Protein AF-A0A5N5TDU4-F1 (afdb_monomer_lite)

Secondary structure (DSSP, 8-state):
---------TT-------S-SS--TT--HHHHHHSPPTT--GGG--HHHHHHHHH-HHHHHHHHHHT-SSS----SHHHHHHHHHHHHH--TTS--TT--HHHHHHHHHHHHHHHHH-HHHHHHHHHHH-

Organism: NCBI:txid96803

pLDDT: mean 81.49, std 16.29, range [40.47, 97.19]

Structure (mmCIF, N/CA/C/O backbone):
data_AF-A0A5N5TDU4-F1
#
_entry.id   AF-A0A5N5TDU4-F1
#
loop_
_atom_site.group_PDB
_atom_site.id
_atom_site.type_symbol
_atom_site.label_atom_id
_atom_site.label_alt_id
_atom_site.label_comp_id
_atom_site.label_asym_id
_atom_site.label_entity_id
_atom_site.label_seq_id
_atom_site.pdbx_PDB_ins_code
_atom_site.Cartn_x
_atom_site.Cartn_y
_atom_site.Cartn_z
_atom_site.occupancy
_atom_site.B_iso_or_equiv
_atom_site.auth_seq_id
_atom_site.auth_comp_id
_atom_site.auth_asym_id
_atom_site.auth_atom_id
_atom_site.pdbx_PDB_model_num
ATOM 1 N N . GLY A 1 1 ? 24.040 -12.300 52.195 1.00 43.38 1 GLY A N 1
ATOM 2 C CA . GLY A 1 1 ? 23.296 -12.339 50.920 1.00 43.38 1 GLY A CA 1
ATOM 3 C C . GLY A 1 1 ? 22.642 -10.991 50.752 1.00 43.38 1 GLY A C 1
ATOM 4 O O . GLY A 1 1 ? 21.955 -10.575 51.666 1.00 43.38 1 GLY A O 1
ATOM 5 N N . ILE A 1 2 ? 22.960 -10.171 49.751 1.00 51.03 2 ILE A N 1
ATOM 6 C CA . ILE A 1 2 ? 22.961 -10.446 48.300 1.00 51.03 2 ILE A CA 1
ATOM 7 C C . ILE A 1 2 ? 21.652 -11.118 47.876 1.00 51.03 2 ILE A C 1
ATOM 9 O O . ILE A 1 2 ? 21.670 -12.246 47.412 1.00 51.03 2 ILE A O 1
ATOM 13 N N . LEU A 1 3 ? 20.510 -10.476 48.129 1.00 46.75 3 LEU A N 1
ATOM 14 C CA . LEU A 1 3 ? 19.237 -10.881 47.515 1.00 46.75 3 LEU A CA 1
ATOM 15 C C . LEU A 1 3 ? 18.184 -9.759 47.561 1.00 46.75 3 LEU A C 1
ATOM 17 O O . LEU A 1 3 ? 17.006 -9.991 47.788 1.00 46.75 3 LEU A O 1
ATOM 21 N N . LEU A 1 4 ? 18.617 -8.515 47.347 1.00 45.03 4 LEU A N 1
ATOM 22 C CA . LEU A 1 4 ? 17.731 -7.361 47.122 1.00 45.03 4 LEU A CA 1
ATOM 23 C C . LEU A 1 4 ? 17.960 -6.764 45.724 1.00 45.03 4 LEU A C 1
ATOM 25 O O . LEU A 1 4 ? 17.827 -5.571 45.493 1.00 45.03 4 LEU A O 1
ATOM 29 N N . THR A 1 5 ? 18.306 -7.637 44.777 1.00 53.06 5 THR A N 1
ATOM 30 C CA . THR A 1 5 ? 18.460 -7.361 43.341 1.00 53.06 5 THR A CA 1
ATOM 31 C C . THR A 1 5 ? 17.202 -7.688 42.527 1.00 53.06 5 THR A C 1
ATOM 33 O O . THR A 1 5 ? 17.242 -7.627 41.305 1.00 53.06 5 THR A O 1
ATOM 36 N N . VAL A 1 6 ? 16.073 -8.023 43.163 1.00 52.09 6 VAL A N 1
ATOM 37 C CA . VAL A 1 6 ? 14.891 -8.575 42.459 1.00 52.09 6 VAL A CA 1
ATOM 38 C C . VAL A 1 6 ? 13.698 -7.614 42.426 1.00 52.09 6 VAL A C 1
ATOM 40 O O . VAL A 1 6 ? 12.583 -8.017 42.124 1.00 52.09 6 VAL A O 1
ATOM 43 N N . LEU A 1 7 ? 13.903 -6.321 42.685 1.00 45.88 7 LEU A N 1
ATOM 44 C CA . LEU A 1 7 ? 12.858 -5.317 42.457 1.00 45.88 7 LEU A CA 1
ATOM 45 C C . LEU A 1 7 ? 13.250 -4.257 41.412 1.00 45.88 7 LEU A C 1
ATOM 47 O O . LEU A 1 7 ? 12.874 -3.094 41.503 1.00 45.88 7 LEU A O 1
ATOM 51 N N . LEU A 1 8 ? 13.920 -4.715 40.346 1.00 47.50 8 LEU A N 1
ATOM 52 C CA . LEU A 1 8 ? 13.739 -4.172 38.996 1.00 47.50 8 LEU A CA 1
ATOM 53 C C . LEU A 1 8 ? 12.453 -4.768 38.376 1.00 47.50 8 LEU A C 1
ATOM 55 O O . LEU A 1 8 ? 12.524 -5.773 37.673 1.00 47.50 8 LEU A O 1
ATOM 59 N N . PRO A 1 9 ? 11.272 -4.169 38.602 1.00 48.91 9 PRO A N 1
ATOM 60 C CA . PRO A 1 9 ? 10.298 -4.142 37.516 1.00 48.91 9 PRO A CA 1
ATOM 61 C C . PRO A 1 9 ? 9.767 -2.735 37.221 1.00 48.91 9 PRO A C 1
ATOM 63 O O . PRO A 1 9 ? 8.986 -2.573 36.294 1.00 48.91 9 PRO A O 1
ATOM 66 N N . VAL A 1 10 ? 10.202 -1.699 37.946 1.00 46.50 10 VAL A N 1
ATOM 67 C CA . VAL A 1 10 ? 9.624 -0.342 37.816 1.00 46.50 10 VAL A CA 1
ATOM 68 C C . VAL A 1 10 ? 10.311 0.517 36.740 1.00 46.50 10 VAL A C 1
ATOM 70 O O . VAL A 1 10 ? 9.803 1.568 36.372 1.00 46.50 10 VAL A O 1
ATOM 73 N N . LEU A 1 11 ? 11.429 0.061 36.167 1.00 41.16 11 LEU A N 1
ATOM 74 C CA . LEU A 1 11 ? 12.107 0.747 35.052 1.00 41.16 11 LEU A CA 1
ATOM 75 C C . LEU A 1 11 ? 12.031 -0.014 33.724 1.00 41.16 11 LEU A C 1
ATOM 77 O O . LEU A 1 11 ? 12.655 0.395 32.750 1.00 41.16 11 LEU A O 1
ATOM 81 N N . LEU A 1 12 ? 11.165 -1.029 33.634 1.00 44.06 12 LEU A N 1
ATOM 82 C CA . LEU A 1 12 ? 10.506 -1.366 32.369 1.00 44.06 12 LEU A CA 1
ATOM 83 C C . LEU A 1 12 ? 9.434 -0.296 32.103 1.00 44.06 12 LEU A C 1
ATOM 85 O O . LEU A 1 12 ? 8.248 -0.590 31.969 1.00 44.06 12 LEU A O 1
ATOM 89 N N . LEU A 1 13 ? 9.868 0.969 32.050 1.00 42.81 13 LEU A N 1
ATOM 90 C CA . LEU A 1 13 ? 9.232 1.976 31.221 1.00 42.81 13 LEU A CA 1
ATOM 91 C C . LEU A 1 13 ? 9.254 1.368 29.835 1.00 42.81 13 LEU A C 1
ATOM 93 O O . LEU A 1 13 ? 10.287 1.359 29.175 1.00 42.81 13 LEU A O 1
ATOM 97 N N . SER A 1 14 ? 8.140 0.720 29.517 1.00 41.12 14 SER A N 1
ATOM 98 C CA . SER A 1 14 ? 7.472 0.682 28.235 1.00 41.12 14 SER A CA 1
ATOM 99 C C . SER A 1 14 ? 8.211 1.515 27.198 1.00 41.12 14 SER A C 1
ATOM 101 O O . SER A 1 14 ? 7.760 2.578 26.785 1.00 41.12 14 SER A O 1
ATOM 103 N N . ALA A 1 15 ? 9.339 0.995 26.727 1.00 40.47 15 ALA A N 1
ATOM 104 C CA . ALA A 1 15 ? 9.818 1.267 25.400 1.00 40.47 15 ALA A CA 1
ATOM 105 C C . ALA A 1 15 ? 8.830 0.530 24.496 1.00 40.47 15 ALA A C 1
ATOM 107 O O . ALA A 1 15 ? 9.132 -0.497 23.896 1.00 40.47 15 ALA A O 1
ATOM 108 N N . SER A 1 16 ? 7.596 1.036 24.441 1.00 40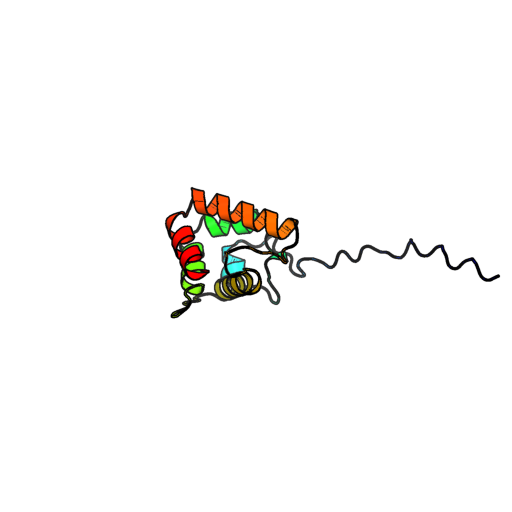.91 16 SER A N 1
ATOM 109 C CA . SER A 1 16 ? 6.851 1.047 23.204 1.00 40.91 16 SER A CA 1
ATOM 110 C C . SER A 1 16 ? 7.764 1.789 22.243 1.00 40.91 16 SER A C 1
ATOM 112 O O . SER A 1 16 ? 7.728 3.016 22.177 1.00 40.91 16 SER A O 1
ATOM 114 N N . ALA A 1 17 ? 8.678 1.046 21.610 1.00 44.28 17 ALA A N 1
ATOM 115 C CA . ALA A 1 17 ? 9.393 1.506 20.441 1.00 44.28 17 ALA A CA 1
ATOM 116 C C . ALA A 1 17 ? 8.318 2.137 19.564 1.00 44.28 17 ALA A C 1
ATOM 118 O O . ALA A 1 17 ? 7.332 1.477 19.226 1.00 44.28 17 ALA A O 1
ATOM 119 N N . GLN A 1 18 ? 8.406 3.449 19.370 1.00 48.53 18 GLN A N 1
ATOM 120 C CA . GLN A 1 18 ? 7.392 4.183 18.639 1.00 48.53 18 GLN A CA 1
ATOM 121 C C . GLN A 1 18 ? 7.372 3.592 17.231 1.00 48.53 18 GLN A C 1
ATOM 123 O O . GLN A 1 18 ? 8.306 3.787 16.462 1.00 48.53 18 GLN A O 1
ATOM 128 N N . LYS A 1 19 ? 6.330 2.797 16.952 1.00 63.81 19 LYS A N 1
ATOM 129 C CA . LYS A 1 19 ? 6.133 2.007 15.723 1.00 63.81 19 LYS A CA 1
ATOM 130 C C . LYS A 1 19 ? 6.255 2.852 14.456 1.00 63.81 19 LYS A C 1
ATOM 132 O O . LYS A 1 19 ? 6.645 2.373 13.403 1.00 63.81 19 LYS A O 1
ATOM 137 N N . CYS A 1 20 ? 5.952 4.135 14.598 1.00 69.62 20 CYS A N 1
ATOM 138 C CA . CYS A 1 20 ? 6.293 5.172 13.656 1.00 69.62 20 CYS A CA 1
ATOM 139 C C . CYS A 1 20 ? 6.901 6.336 14.440 1.00 69.62 20 CYS A C 1
ATOM 141 O O . CYS A 1 20 ? 6.310 6.804 15.417 1.00 69.62 20 CYS A O 1
ATOM 143 N N . THR A 1 21 ? 8.072 6.809 14.026 1.00 70.06 21 THR A N 1
ATOM 144 C CA . THR A 1 21 ? 8.708 8.007 14.596 1.00 70.06 21 THR A CA 1
ATOM 145 C C . THR A 1 21 ? 8.036 9.299 14.120 1.00 70.06 21 THR A C 1
ATOM 147 O O . THR A 1 21 ? 8.238 10.354 14.720 1.00 70.06 21 THR A O 1
ATOM 150 N N . TYR A 1 22 ? 7.191 9.213 13.086 1.00 70.88 22 TYR A N 1
ATOM 151 C CA . TYR A 1 22 ? 6.453 10.327 12.498 1.00 70.88 22 TYR A CA 1
ATOM 152 C C . TYR A 1 22 ? 4.969 10.286 12.862 1.00 70.88 22 TYR A C 1
ATOM 154 O O . TYR A 1 22 ? 4.288 9.276 12.685 1.00 70.88 22 TYR A O 1
ATOM 162 N N . ASN A 1 23 ? 4.435 11.420 13.323 1.00 70.69 23 ASN A N 1
ATOM 163 C CA . ASN A 1 23 ? 3.000 11.560 13.535 1.00 70.69 23 ASN A CA 1
ATOM 164 C C . ASN A 1 23 ? 2.292 11.839 12.198 1.00 70.69 23 ASN A C 1
ATOM 166 O O . ASN A 1 23 ? 2.168 12.986 11.773 1.00 70.69 23 ASN A O 1
ATOM 170 N N . VAL A 1 24 ? 1.806 10.774 11.561 1.00 74.50 24 VAL A N 1
ATOM 171 C CA . VAL A 1 24 ? 1.017 10.842 10.320 1.00 74.50 24 VAL A CA 1
ATOM 172 C C . VAL A 1 24 ? -0.488 11.014 10.565 1.00 74.50 24 VAL A C 1
ATOM 174 O O . VAL A 1 24 ? -1.264 11.065 9.612 1.00 74.50 24 VAL A O 1
ATOM 177 N N . GLU A 1 25 ? -0.940 11.116 11.822 1.00 72.81 25 GLU A N 1
ATOM 178 C CA . GLU A 1 25 ? -2.371 11.173 12.157 1.00 72.81 25 GLU A CA 1
ATOM 179 C C . GLU A 1 25 ? -3.065 12.378 11.519 1.00 72.81 25 GLU A C 1
ATOM 181 O O . GLU A 1 25 ? -4.203 12.247 11.069 1.00 72.81 25 GLU A O 1
ATOM 186 N N . ASN A 1 26 ? -2.346 13.495 11.380 1.00 79.00 26 ASN A N 1
ATOM 187 C CA . ASN A 1 26 ? -2.853 14.743 10.806 1.00 79.00 26 ASN A CA 1
ATOM 188 C C . ASN A 1 26 ? -2.504 14.940 9.319 1.00 79.00 26 ASN A C 1
ATOM 190 O O . ASN A 1 26 ? -2.810 15.994 8.766 1.00 79.00 26 ASN A O 1
ATOM 194 N N . MET A 1 27 ? -1.860 13.963 8.672 1.00 84.00 27 MET A N 1
ATOM 195 C CA . MET A 1 27 ? -1.492 14.048 7.254 1.00 84.00 27 MET A CA 1
ATOM 196 C C . MET A 1 27 ? -2.516 13.325 6.376 1.00 84.00 27 MET A C 1
ATOM 198 O O . MET A 1 27 ? -2.936 12.208 6.694 1.00 84.00 27 MET A O 1
ATOM 202 N N . SER A 1 28 ? -2.905 13.920 5.250 1.00 88.19 28 SER A N 1
ATOM 203 C CA . SER A 1 28 ? -3.694 13.207 4.237 1.00 88.19 28 SER A CA 1
ATOM 204 C C . SER A 1 28 ? -2.838 12.178 3.493 1.00 88.19 28 SER A C 1
ATOM 206 O O . SER A 1 28 ? -1.611 12.307 3.425 1.00 88.19 28 SER A O 1
ATOM 208 N N . ALA A 1 29 ? -3.476 11.175 2.886 1.00 88.50 29 ALA A N 1
ATOM 209 C CA . ALA A 1 29 ? -2.785 10.236 2.008 1.00 88.50 29 ALA A CA 1
ATOM 210 C C . ALA A 1 29 ? -2.040 10.964 0.882 1.00 88.50 29 ALA A C 1
ATOM 212 O O . ALA A 1 29 ? -0.898 10.623 0.612 1.00 88.50 29 ALA A O 1
ATOM 213 N N . ASP A 1 30 ? -2.626 12.009 0.287 1.00 89.38 30 ASP A N 1
ATOM 214 C CA . ASP A 1 30 ? -1.963 12.818 -0.744 1.00 89.38 30 ASP A CA 1
ATOM 215 C C . ASP A 1 30 ? -0.664 13.466 -0.245 1.00 89.38 30 ASP A C 1
ATOM 217 O O . ASP A 1 30 ? 0.337 13.456 -0.963 1.00 89.38 30 ASP A O 1
ATOM 221 N N . GLN A 1 31 ? -0.655 14.013 0.975 1.00 88.75 31 GLN A N 1
ATOM 222 C CA . GLN A 1 31 ? 0.547 14.614 1.560 1.00 88.75 31 GLN A CA 1
ATOM 223 C C . GLN A 1 31 ? 1.644 13.566 1.746 1.00 88.75 31 GLN A C 1
ATOM 225 O O . GLN A 1 31 ? 2.754 13.761 1.262 1.00 88.75 31 GLN A O 1
ATOM 230 N N . ILE A 1 32 ? 1.309 12.430 2.363 1.00 87.12 32 ILE A N 1
ATOM 231 C CA . ILE A 1 32 ? 2.250 11.317 2.567 1.00 87.12 32 ILE A CA 1
ATOM 232 C C . ILE A 1 32 ? 2.753 10.785 1.223 1.00 87.12 32 ILE A C 1
ATOM 234 O O . ILE A 1 32 ? 3.919 10.438 1.077 1.00 87.12 32 ILE A O 1
ATOM 238 N N . ILE A 1 33 ? 1.871 10.724 0.226 1.00 88.38 33 ILE A N 1
ATOM 239 C CA . ILE A 1 33 ? 2.190 10.168 -1.080 1.00 88.38 33 ILE A CA 1
ATOM 240 C C . ILE A 1 33 ? 3.142 11.065 -1.871 1.00 88.38 33 ILE A C 1
ATOM 242 O O . ILE A 1 33 ? 4.015 10.557 -2.576 1.00 88.38 33 ILE A O 1
ATOM 246 N N . ASN A 1 34 ? 2.958 12.382 -1.791 1.00 86.44 34 ASN A N 1
ATOM 247 C CA . ASN A 1 34 ? 3.834 13.348 -2.449 1.00 86.44 34 ASN A CA 1
ATOM 248 C C . ASN A 1 34 ? 5.178 13.484 -1.730 1.00 86.44 34 ASN A C 1
ATOM 250 O O . ASN A 1 34 ? 6.202 13.625 -2.392 1.00 86.44 34 ASN A O 1
ATOM 254 N N . GLU A 1 35 ? 5.166 13.422 -0.402 1.00 81.25 35 GLU A N 1
ATOM 255 C CA . GLU A 1 35 ? 6.325 13.652 0.454 1.00 81.25 35 GLU A CA 1
ATOM 256 C C . GLU A 1 35 ? 6.375 12.546 1.510 1.00 81.25 35 GLU A C 1
ATOM 258 O O . GLU A 1 35 ? 5.905 12.706 2.639 1.00 81.25 35 GLU A O 1
ATOM 263 N N . ALA A 1 36 ? 6.915 11.388 1.120 1.00 81.81 36 ALA A N 1
ATOM 264 C CA . ALA A 1 36 ? 7.071 10.268 2.038 1.00 81.81 36 ALA A CA 1
ATOM 265 C C . ALA A 1 36 ? 7.997 10.688 3.192 1.00 81.81 36 ALA A C 1
ATOM 267 O O . ALA A 1 36 ? 9.133 11.099 2.927 1.00 81.81 36 ALA A O 1
ATOM 268 N N . PRO A 1 37 ? 7.560 10.591 4.462 1.00 79.31 37 PRO A N 1
ATOM 269 C CA . PRO A 1 37 ? 8.442 10.875 5.582 1.00 79.31 37 PRO A CA 1
ATOM 270 C C . PRO A 1 37 ? 9.684 9.966 5.547 1.00 79.31 37 PRO A C 1
ATOM 272 O O . PRO A 1 37 ? 9.585 8.813 5.111 1.00 79.31 37 PRO A O 1
ATOM 275 N N . PRO A 1 38 ? 10.850 10.440 6.019 1.00 76.81 38 PRO A N 1
ATOM 276 C CA . PRO A 1 38 ? 12.009 9.579 6.228 1.00 76.81 38 PRO A CA 1
ATOM 277 C C . PRO A 1 38 ? 11.633 8.355 7.073 1.00 76.81 38 PRO A C 1
ATOM 279 O O . PRO A 1 38 ? 10.830 8.463 7.995 1.00 76.81 38 PRO A O 1
ATOM 282 N N . ASP A 1 39 ? 12.174 7.183 6.741 1.00 75.31 39 ASP A N 1
ATOM 283 C CA . ASP A 1 39 ? 11.903 5.916 7.442 1.00 75.31 39 ASP A CA 1
ATOM 284 C C . ASP A 1 39 ? 10.419 5.487 7.492 1.00 75.31 39 ASP A C 1
ATOM 286 O O . ASP A 1 39 ? 10.040 4.603 8.267 1.00 75.31 39 ASP A O 1
ATOM 290 N N . TRP A 1 40 ? 9.558 6.078 6.653 1.00 78.19 40 TRP A N 1
ATOM 291 C CA . TRP A 1 40 ? 8.162 5.665 6.547 1.00 78.19 40 TRP A CA 1
ATOM 292 C C . TRP A 1 40 ? 8.065 4.219 6.048 1.00 78.19 40 TRP A C 1
ATOM 294 O O . TRP A 1 40 ? 8.698 3.831 5.068 1.00 78.19 40 TRP A O 1
ATOM 304 N N . SER A 1 41 ? 7.270 3.403 6.737 1.00 80.00 41 SER A N 1
ATOM 305 C CA . SER A 1 41 ? 7.094 1.979 6.440 1.00 80.00 41 SER A CA 1
ATOM 306 C C . SER A 1 41 ? 5.659 1.536 6.722 1.00 80.00 41 SER A C 1
ATOM 308 O O . SER A 1 41 ? 4.819 2.324 7.164 1.00 80.00 41 SER A O 1
ATOM 310 N N . PHE A 1 42 ? 5.362 0.251 6.527 1.00 80.56 42 PHE A N 1
ATOM 311 C CA . PHE A 1 42 ? 4.042 -0.302 6.850 1.00 80.56 42 PHE A CA 1
ATOM 312 C C . PHE A 1 42 ? 3.671 -0.196 8.333 1.00 80.56 42 PHE A C 1
ATOM 314 O O . PHE A 1 42 ? 2.489 -0.245 8.664 1.00 80.56 42 PHE A O 1
ATOM 321 N N . GLU A 1 43 ? 4.640 -0.004 9.228 1.00 79.94 43 GLU A N 1
ATOM 322 C CA . GLU A 1 43 ? 4.370 0.227 10.653 1.00 79.94 43 GLU A CA 1
ATOM 323 C C . GLU A 1 43 ? 3.794 1.623 10.935 1.00 79.94 43 GLU A C 1
ATOM 325 O O . GLU A 1 43 ? 3.166 1.836 11.970 1.00 79.94 43 GLU A O 1
ATOM 330 N N . CYS A 1 44 ? 3.927 2.548 9.981 1.00 81.31 44 CYS A N 1
ATOM 331 C CA . CYS A 1 44 ? 3.299 3.867 10.001 1.00 81.31 44 CYS A CA 1
ATOM 332 C C . CYS A 1 44 ? 1.901 3.888 9.359 1.00 81.31 44 CYS A C 1
ATOM 334 O O . CYS A 1 44 ? 1.257 4.938 9.328 1.00 81.31 44 CYS A O 1
ATOM 336 N N . MET A 1 45 ? 1.425 2.767 8.807 1.00 84.56 45 MET A N 1
ATOM 337 C CA . MET A 1 45 ? 0.125 2.704 8.141 1.00 84.56 45 MET A CA 1
ATOM 338 C C . MET A 1 45 ? -1.013 2.566 9.150 1.00 84.56 45 MET A C 1
ATOM 340 O O . MET A 1 45 ? -0.936 1.815 10.118 1.00 84.56 45 MET A O 1
ATOM 344 N N . ASN A 1 46 ? -2.124 3.246 8.877 1.00 87.50 46 ASN A N 1
ATOM 345 C CA . ASN A 1 46 ? -3.374 3.080 9.609 1.00 87.50 46 ASN A CA 1
ATOM 346 C C . ASN A 1 46 ? -4.553 2.979 8.631 1.00 87.50 46 ASN A C 1
ATOM 348 O O . ASN A 1 46 ? -4.425 3.261 7.436 1.00 87.50 46 ASN A O 1
ATOM 352 N N . LYS A 1 47 ? -5.724 2.575 9.138 1.00 91.50 47 LYS A N 1
ATOM 353 C CA . LYS A 1 47 ? -6.919 2.362 8.306 1.00 91.50 47 LYS A CA 1
ATOM 354 C C . LYS A 1 47 ? -7.348 3.608 7.530 1.00 91.50 47 LYS A C 1
ATOM 356 O O . LYS A 1 47 ? -7.749 3.467 6.382 1.00 91.50 47 LYS A O 1
ATOM 361 N N . ARG A 1 48 ? -7.215 4.806 8.114 1.00 91.94 48 ARG A N 1
ATOM 362 C CA . ARG A 1 48 ? -7.579 6.068 7.451 1.00 91.94 48 ARG A CA 1
ATOM 363 C C . ARG A 1 48 ? -6.731 6.292 6.199 1.00 91.94 48 ARG A C 1
ATOM 365 O O . ARG A 1 48 ? -7.283 6.482 5.121 1.00 91.94 48 ARG A O 1
ATOM 372 N N . ILE A 1 49 ? -5.405 6.207 6.328 1.00 90.19 49 ILE A N 1
ATOM 373 C CA . ILE A 1 49 ? -4.477 6.387 5.199 1.00 90.19 49 ILE A CA 1
ATOM 374 C C . ILE A 1 49 ? -4.727 5.320 4.126 1.00 90.19 49 ILE A C 1
ATOM 376 O O . ILE A 1 49 ? -4.745 5.637 2.936 1.00 90.19 49 ILE A O 1
ATOM 380 N N . ILE A 1 50 ? -4.975 4.070 4.535 1.00 93.00 50 ILE A N 1
ATOM 381 C CA . ILE A 1 50 ? -5.333 2.977 3.617 1.00 93.00 50 ILE A CA 1
ATOM 382 C C . ILE A 1 50 ? -6.607 3.319 2.839 1.00 93.00 50 ILE A C 1
ATOM 384 O O . ILE A 1 50 ? -6.629 3.198 1.617 1.00 93.00 50 ILE A O 1
ATOM 388 N N . GLU A 1 51 ? -7.664 3.757 3.520 1.00 95.44 51 GLU A N 1
ATOM 389 C CA . GLU A 1 51 ? -8.938 4.091 2.883 1.00 95.44 51 GLU A CA 1
ATOM 390 C C . GLU A 1 51 ? -8.817 5.251 1.902 1.00 95.44 51 GLU A C 1
ATOM 392 O O . GLU A 1 51 ? -9.303 5.144 0.775 1.00 95.44 51 GLU A O 1
ATOM 397 N N . GLU A 1 52 ? -8.156 6.334 2.310 1.00 94.69 52 GLU A N 1
ATOM 398 C CA . GLU A 1 52 ? -7.890 7.493 1.456 1.00 94.69 52 GLU A CA 1
ATOM 399 C C . GLU A 1 52 ? -7.084 7.087 0.212 1.00 94.69 52 GLU A C 1
ATOM 401 O O . GLU A 1 52 ? -7.443 7.451 -0.909 1.00 94.69 52 GLU A O 1
ATOM 406 N N . THR A 1 53 ? -6.055 6.252 0.390 1.00 93.81 53 THR A N 1
ATOM 407 C CA . THR A 1 53 ? -5.222 5.748 -0.710 1.00 93.81 53 THR A CA 1
ATOM 408 C C . THR A 1 53 ? -6.027 4.866 -1.667 1.00 93.81 53 THR A C 1
ATOM 410 O O . THR A 1 53 ? -5.997 5.085 -2.876 1.00 93.81 53 THR A O 1
ATOM 413 N N . VAL A 1 54 ? -6.789 3.895 -1.150 1.00 95.69 54 VAL A N 1
ATOM 414 C CA . VAL A 1 54 ? -7.589 2.956 -1.964 1.00 95.69 54 VAL A CA 1
ATOM 415 C C . VAL A 1 54 ? -8.742 3.652 -2.696 1.00 95.69 54 VAL A C 1
ATOM 417 O O . VAL A 1 54 ? -9.132 3.228 -3.789 1.00 95.69 54 VAL A O 1
ATOM 420 N N . ASN A 1 55 ? -9.271 4.739 -2.134 1.00 95.19 55 ASN A N 1
ATOM 421 C CA . ASN A 1 55 ? -10.296 5.562 -2.778 1.00 95.19 55 ASN A CA 1
ATOM 422 C C . ASN A 1 55 ? -9.778 6.380 -3.965 1.00 95.19 55 ASN A C 1
ATOM 424 O O . ASN A 1 55 ? -10.577 6.856 -4.770 1.00 95.19 55 ASN A O 1
ATOM 428 N N . SER A 1 56 ? -8.463 6.524 -4.106 1.00 95.19 56 SER A N 1
ATOM 429 C CA . SER A 1 56 ? -7.849 7.225 -5.224 1.00 95.19 56 SER A CA 1
ATOM 430 C C . SER A 1 56 ? -7.373 6.236 -6.283 1.00 95.19 56 SER A C 1
ATOM 432 O O . SER A 1 56 ? -6.370 5.538 -6.115 1.00 95.19 56 SER A O 1
ATOM 434 N N . ASN A 1 57 ? -8.049 6.233 -7.437 1.00 93.81 57 ASN A N 1
ATOM 435 C CA . ASN A 1 57 ? -7.621 5.450 -8.603 1.00 93.81 57 ASN A CA 1
ATOM 436 C C . ASN A 1 57 ? -6.169 5.770 -8.993 1.00 93.81 57 ASN A C 1
ATOM 438 O O . ASN A 1 57 ? -5.423 4.880 -9.392 1.00 93.81 57 ASN A O 1
ATOM 442 N N . ASN A 1 58 ? -5.761 7.036 -8.857 1.00 94.50 58 ASN A N 1
ATOM 443 C CA . ASN A 1 58 ? -4.420 7.488 -9.218 1.00 94.50 58 ASN A CA 1
ATOM 444 C C . ASN A 1 58 ? -3.351 6.905 -8.289 1.00 94.50 58 ASN A C 1
ATOM 446 O O . ASN A 1 58 ? -2.286 6.514 -8.767 1.00 94.50 58 ASN A O 1
ATOM 450 N N . HIS A 1 59 ? -3.622 6.825 -6.983 1.00 95.19 59 HIS A N 1
ATOM 451 C CA . HIS A 1 59 ? -2.676 6.237 -6.036 1.00 95.19 59 HIS A CA 1
ATOM 452 C C . HIS A 1 59 ? -2.541 4.738 -6.239 1.00 95.19 59 HIS A C 1
ATOM 454 O O . HIS A 1 59 ? -1.423 4.244 -6.354 1.00 95.19 59 HIS A O 1
ATOM 460 N N . ILE A 1 60 ? -3.660 4.023 -6.366 1.00 95.88 60 ILE A N 1
ATOM 461 C CA . ILE A 1 60 ? -3.617 2.574 -6.573 1.00 95.88 60 ILE A CA 1
ATOM 462 C C . ILE A 1 60 ? -2.943 2.217 -7.893 1.00 95.88 60 ILE A C 1
ATOM 464 O O . ILE A 1 60 ? -2.056 1.366 -7.901 1.00 95.88 60 ILE A O 1
ATOM 468 N N . LYS A 1 61 ? -3.279 2.906 -8.988 1.00 95.31 61 LYS A N 1
ATOM 469 C CA . LYS A 1 61 ? -2.592 2.709 -10.267 1.00 95.31 61 LYS A CA 1
ATOM 470 C C . LYS A 1 61 ? -1.092 2.998 -10.145 1.00 95.31 61 LYS A C 1
ATOM 472 O O . LYS A 1 61 ? -0.296 2.204 -10.626 1.00 95.31 61 LYS A O 1
ATOM 477 N N . GLY A 1 62 ? -0.708 4.093 -9.484 1.00 94.81 62 GLY A N 1
ATOM 478 C CA . GLY A 1 62 ? 0.699 4.459 -9.295 1.00 94.81 62 GLY A CA 1
ATOM 479 C C . GLY A 1 62 ? 1.493 3.435 -8.479 1.00 94.81 62 GLY A C 1
ATOM 480 O O . GLY A 1 62 ? 2.620 3.111 -8.842 1.00 94.81 62 GLY A O 1
ATOM 481 N N . ILE A 1 63 ? 0.894 2.876 -7.424 1.00 94.81 63 ILE A N 1
ATOM 482 C CA . ILE A 1 63 ? 1.501 1.798 -6.630 1.00 94.81 63 ILE A CA 1
ATOM 483 C C . ILE A 1 63 ? 1.638 0.526 -7.478 1.00 94.81 63 ILE A C 1
ATOM 485 O O . ILE A 1 63 ? 2.703 -0.082 -7.499 1.00 94.81 63 ILE A O 1
ATOM 489 N N . VAL A 1 64 ? 0.595 0.138 -8.220 1.00 94.69 64 VAL A N 1
ATOM 490 C CA . VAL A 1 64 ? 0.627 -1.063 -9.073 1.00 94.69 64 VAL A CA 1
ATOM 491 C C . VAL A 1 64 ? 1.614 -0.923 -10.230 1.00 94.69 64 VAL A C 1
ATOM 493 O O . VAL A 1 64 ? 2.326 -1.875 -10.531 1.00 94.69 64 VAL A O 1
ATOM 496 N N . ASP A 1 65 ? 1.701 0.242 -10.870 1.00 95.25 65 ASP A N 1
ATOM 497 C CA . ASP A 1 65 ? 2.688 0.492 -11.926 1.00 95.25 65 ASP A CA 1
ATOM 498 C C . ASP A 1 65 ? 4.128 0.459 -11.367 1.00 95.25 65 ASP A C 1
ATOM 500 O O . ASP A 1 65 ? 5.041 -0.003 -12.050 1.00 95.25 65 ASP A O 1
ATOM 504 N N . CYS A 1 66 ? 4.329 0.856 -10.107 1.00 94.81 66 CYS A N 1
ATOM 505 C CA . CYS A 1 66 ? 5.613 0.737 -9.412 1.00 94.81 66 CYS A CA 1
ATOM 506 C C . CYS A 1 66 ? 5.968 -0.719 -9.035 1.00 94.81 66 CYS A C 1
ATOM 508 O O . CYS A 1 66 ? 7.144 -1.061 -8.971 1.00 94.81 66 CYS A O 1
ATOM 510 N N . LEU A 1 67 ? 4.971 -1.596 -8.857 1.00 92.56 67 LEU A N 1
ATOM 511 C CA . LEU A 1 67 ? 5.156 -3.034 -8.605 1.00 92.56 67 LEU A CA 1
ATOM 512 C C . LEU A 1 67 ? 5.511 -3.855 -9.857 1.00 92.56 67 LEU A C 1
ATOM 514 O O . LEU A 1 67 ? 5.730 -5.057 -9.743 1.00 92.56 67 LEU A O 1
ATOM 518 N N . HIS A 1 68 ? 5.524 -3.267 -11.054 1.00 93.38 68 HIS A N 1
ATOM 519 C CA . HIS A 1 68 ? 5.798 -4.031 -12.271 1.00 93.38 68 HIS A CA 1
ATOM 520 C C . HIS A 1 68 ? 7.218 -4.639 -12.230 1.00 93.38 68 HIS A C 1
ATOM 522 O O . HIS A 1 68 ? 8.177 -3.886 -12.071 1.00 93.38 68 HIS A O 1
ATOM 528 N N . PRO A 1 69 ? 7.391 -5.960 -12.452 1.00 88.06 69 PRO A N 1
ATOM 529 C CA . PRO A 1 69 ? 8.680 -6.632 -12.259 1.00 88.06 69 PRO A CA 1
ATOM 530 C C . PRO A 1 69 ? 9.750 -6.186 -13.265 1.00 88.06 69 PRO A C 1
ATOM 532 O O . PRO A 1 69 ? 10.888 -5.940 -12.884 1.00 88.06 69 PRO A O 1
ATOM 535 N N . ASP A 1 70 ? 9.378 -6.031 -14.541 1.00 90.31 70 ASP A N 1
ATOM 536 C CA . ASP A 1 70 ? 10.338 -5.663 -15.596 1.00 90.31 70 ASP A CA 1
ATOM 537 C C . ASP A 1 70 ? 10.449 -4.150 -15.853 1.00 90.31 70 ASP A C 1
ATOM 539 O O . ASP A 1 70 ? 11.479 -3.652 -16.313 1.00 90.31 70 ASP A O 1
ATOM 543 N N . HIS A 1 71 ? 9.371 -3.403 -15.602 1.00 92.06 71 HIS A N 1
ATOM 544 C CA . HIS A 1 71 ? 9.215 -2.004 -16.003 1.00 92.06 71 HIS A CA 1
ATOM 545 C C . HIS A 1 71 ? 8.560 -1.165 -14.891 1.00 92.06 71 HIS A C 1
ATOM 547 O O . HIS A 1 71 ? 7.469 -0.626 -15.102 1.00 92.06 71 HIS A O 1
ATOM 553 N N . PRO A 1 72 ? 9.178 -1.061 -13.699 1.00 92.56 72 PRO A N 1
ATOM 554 C CA . PRO A 1 72 ? 8.593 -0.322 -12.586 1.00 92.56 72 PRO A CA 1
ATOM 555 C C . PRO A 1 72 ? 8.523 1.180 -12.898 1.00 92.56 72 PRO A C 1
ATOM 557 O O . PRO A 1 72 ? 9.529 1.809 -13.235 1.00 92.56 72 PRO A O 1
ATOM 560 N N . ILE A 1 73 ? 7.334 1.774 -12.756 1.00 93.75 73 ILE A N 1
ATOM 561 C CA . ILE A 1 73 ? 7.118 3.223 -12.899 1.00 93.75 73 ILE A CA 1
ATOM 562 C C . ILE A 1 73 ? 6.662 3.794 -11.556 1.00 93.75 73 ILE A C 1
ATOM 564 O O . ILE A 1 73 ? 5.480 3.785 -11.216 1.00 93.75 73 ILE A O 1
ATOM 568 N N . CYS A 1 74 ? 7.609 4.341 -10.797 1.00 91.62 74 CYS A N 1
ATOM 569 C CA . CYS A 1 74 ? 7.364 4.908 -9.472 1.00 91.62 74 CYS A CA 1
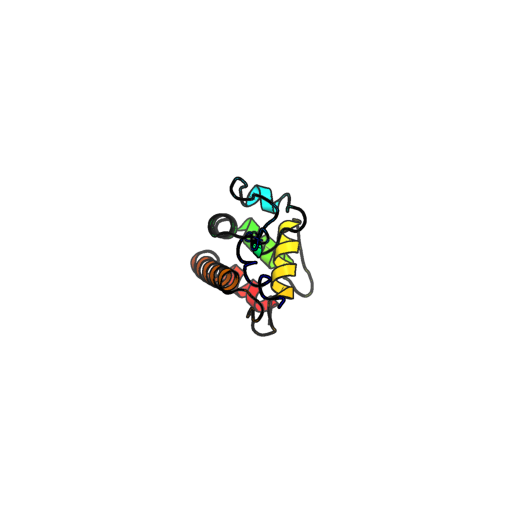ATOM 570 C C . CYS A 1 74 ? 7.382 6.440 -9.535 1.00 91.62 74 CYS A C 1
ATOM 572 O O . CYS A 1 74 ? 8.398 7.075 -9.270 1.00 91.62 74 CYS A O 1
ATOM 574 N N . ALA A 1 75 ? 6.251 7.046 -9.909 1.00 89.38 75 ALA A N 1
ATOM 575 C CA . ALA A 1 75 ? 6.162 8.498 -10.118 1.00 89.38 75 ALA A CA 1
ATOM 576 C C . ALA A 1 75 ? 6.272 9.340 -8.829 1.00 89.38 75 ALA A C 1
ATOM 578 O O . ALA A 1 75 ? 6.421 10.557 -8.911 1.00 89.38 75 ALA A O 1
ATOM 579 N N . 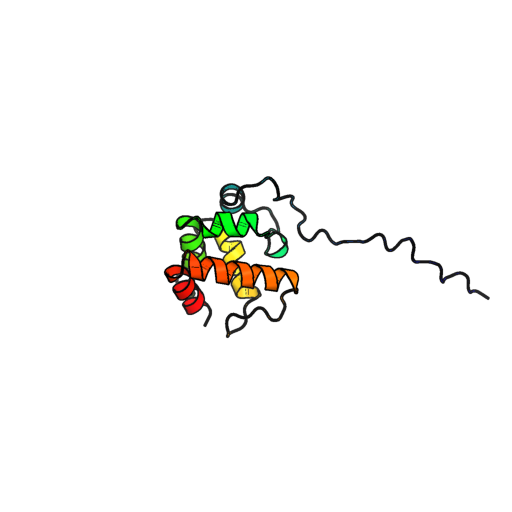LYS A 1 76 ? 6.140 8.713 -7.654 1.00 91.12 76 LYS A N 1
ATOM 580 C CA . LYS A 1 76 ? 6.213 9.363 -6.340 1.00 91.12 76 LYS A CA 1
ATOM 581 C C . LYS A 1 76 ? 6.983 8.489 -5.356 1.00 91.12 76 LYS A C 1
ATOM 583 O O . LYS A 1 76 ? 6.885 7.261 -5.428 1.00 91.12 76 LYS A O 1
ATOM 588 N N . ASP A 1 77 ? 7.689 9.112 -4.415 1.00 87.06 77 ASP A N 1
ATOM 589 C CA . ASP A 1 77 ? 8.549 8.403 -3.460 1.00 87.06 77 ASP A CA 1
ATOM 590 C C . ASP A 1 77 ? 7.780 7.412 -2.587 1.00 87.06 77 ASP A C 1
ATOM 592 O O . ASP A 1 77 ? 8.222 6.278 -2.408 1.00 87.06 77 ASP A O 1
ATOM 596 N N . ALA A 1 78 ? 6.585 7.774 -2.121 1.00 88.88 78 ALA A N 1
ATOM 597 C CA . ALA A 1 78 ? 5.782 6.866 -1.309 1.00 88.88 78 ALA A CA 1
ATOM 598 C C . ALA A 1 78 ? 5.363 5.602 -2.068 1.00 88.88 78 ALA A C 1
ATOM 600 O O . ALA A 1 78 ? 5.281 4.535 -1.470 1.00 88.88 78 ALA A O 1
ATOM 601 N N . TYR A 1 79 ? 5.115 5.689 -3.382 1.00 92.12 79 TY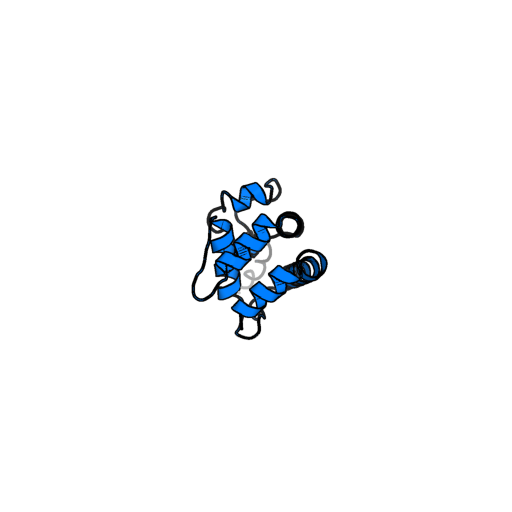R A N 1
ATOM 602 C CA . TYR A 1 79 ? 4.775 4.504 -4.178 1.00 92.12 79 TYR A CA 1
ATOM 603 C C . TYR A 1 79 ? 5.940 3.523 -4.211 1.00 92.12 79 TYR A C 1
ATOM 605 O O . TYR A 1 79 ? 5.723 2.325 -4.056 1.00 92.12 79 TYR A O 1
ATOM 613 N N . ARG A 1 80 ? 7.163 4.045 -4.355 1.00 89.81 80 ARG A N 1
ATOM 614 C CA . ARG A 1 80 ? 8.393 3.255 -4.295 1.00 89.81 80 ARG A CA 1
ATOM 615 C C . ARG A 1 80 ? 8.562 2.597 -2.932 1.00 89.81 80 ARG A C 1
ATOM 617 O O . ARG A 1 80 ? 8.737 1.388 -2.878 1.00 89.81 80 ARG A O 1
ATOM 624 N N . VAL A 1 81 ? 8.416 3.359 -1.849 1.00 89.25 81 VAL A N 1
ATOM 625 C CA . VAL A 1 81 ? 8.492 2.826 -0.479 1.00 89.25 81 VAL A CA 1
ATOM 626 C C . VAL A 1 81 ? 7.462 1.714 -0.253 1.00 89.25 81 VAL A C 1
ATOM 628 O O . VAL A 1 81 ? 7.806 0.649 0.254 1.00 89.25 81 VAL A O 1
ATOM 631 N N . ILE A 1 82 ? 6.210 1.922 -0.676 1.00 90.31 82 ILE A N 1
ATOM 632 C CA . ILE A 1 82 ? 5.153 0.908 -0.566 1.00 90.31 82 ILE A CA 1
ATOM 633 C C . ILE A 1 82 ? 5.513 -0.338 -1.379 1.00 90.31 82 ILE A C 1
ATOM 635 O O . ILE A 1 82 ? 5.407 -1.445 -0.859 1.00 90.31 82 ILE A O 1
ATOM 639 N N . ALA A 1 83 ? 5.932 -0.181 -2.636 1.00 90.94 83 ALA A N 1
ATOM 640 C CA . ALA A 1 83 ? 6.283 -1.304 -3.499 1.00 90.94 83 ALA A CA 1
ATOM 641 C C . ALA A 1 83 ? 7.462 -2.113 -2.931 1.00 90.94 83 ALA A C 1
ATOM 643 O O . ALA A 1 83 ? 7.392 -3.339 -2.864 1.00 90.94 83 ALA A O 1
ATOM 644 N N . GLU A 1 84 ? 8.509 -1.436 -2.456 1.00 88.75 84 GLU A N 1
ATOM 645 C CA . GLU A 1 84 ? 9.662 -2.060 -1.802 1.00 88.75 84 GLU A CA 1
ATOM 646 C C . GLU A 1 84 ? 9.261 -2.810 -0.521 1.00 88.75 84 GLU A C 1
ATOM 648 O O . GLU A 1 84 ? 9.731 -3.926 -0.294 1.00 88.75 84 GLU A O 1
ATOM 653 N N . GLU A 1 85 ? 8.376 -2.240 0.306 1.00 87.56 85 GLU A N 1
ATOM 654 C CA . GLU A 1 85 ? 7.851 -2.915 1.501 1.00 87.56 85 GLU A CA 1
ATOM 655 C C . GLU A 1 85 ? 7.038 -4.163 1.141 1.00 87.56 85 GLU A C 1
ATOM 657 O O . GLU A 1 85 ? 7.189 -5.185 1.813 1.00 87.56 85 GLU A O 1
ATOM 662 N N . ILE A 1 86 ? 6.226 -4.116 0.078 1.00 89.31 86 ILE A N 1
ATOM 663 C CA . ILE A 1 86 ? 5.500 -5.290 -0.428 1.00 89.31 86 ILE A CA 1
ATOM 664 C C . ILE A 1 86 ? 6.506 -6.368 -0.830 1.00 89.31 86 ILE A C 1
ATOM 666 O O . ILE A 1 86 ? 6.466 -7.459 -0.272 1.00 89.31 86 ILE A O 1
ATOM 670 N N . PHE A 1 87 ? 7.463 -6.065 -1.711 1.00 86.56 87 PHE A N 1
ATOM 671 C CA . PHE A 1 87 ? 8.454 -7.053 -2.153 1.00 86.56 87 PHE A CA 1
ATOM 672 C C . PHE A 1 87 ? 9.289 -7.630 -1.007 1.00 86.56 87 PHE A C 1
ATOM 674 O O . PHE A 1 87 ? 9.575 -8.823 -0.995 1.00 86.56 87 PHE A O 1
ATOM 681 N N . ARG A 1 88 ? 9.673 -6.804 -0.026 1.00 84.75 88 ARG A N 1
ATOM 682 C CA . ARG A 1 88 ? 10.481 -7.252 1.118 1.00 84.75 88 ARG A CA 1
ATOM 683 C C . ARG A 1 88 ? 9.719 -8.214 2.025 1.00 84.75 88 ARG A C 1
ATOM 685 O O . ARG A 1 88 ? 10.324 -9.086 2.647 1.00 84.75 88 ARG A O 1
ATOM 692 N N . ARG A 1 89 ? 8.413 -8.000 2.172 1.00 83.19 89 ARG A N 1
ATOM 693 C CA . ARG A 1 89 ? 7.579 -8.701 3.152 1.00 83.19 89 ARG A CA 1
ATOM 694 C C . ARG A 1 89 ? 6.827 -9.881 2.559 1.00 83.19 89 ARG A C 1
ATOM 696 O O . ARG A 1 89 ? 6.458 -10.782 3.310 1.00 83.19 89 ARG A O 1
ATOM 703 N N . THR A 1 90 ? 6.602 -9.869 1.254 1.00 83.44 90 THR A N 1
ATOM 704 C CA . THR A 1 90 ? 5.825 -10.871 0.542 1.00 83.44 90 THR A CA 1
ATOM 705 C C . THR A 1 90 ? 6.695 -12.057 0.122 1.00 83.44 90 THR A C 1
ATOM 707 O O . THR A 1 90 ? 7.744 -11.893 -0.493 1.00 83.44 90 THR A O 1
ATOM 710 N N . ASP A 1 91 ? 6.263 -13.271 0.464 1.00 76.50 91 ASP A N 1
ATOM 711 C CA . ASP A 1 91 ? 6.838 -14.507 -0.064 1.00 76.50 91 ASP A CA 1
ATOM 712 C C . ASP A 1 91 ? 6.363 -14.786 -1.501 1.00 76.50 91 ASP A C 1
ATOM 714 O O . ASP A 1 91 ? 5.495 -14.096 -2.033 1.00 76.50 91 ASP A O 1
ATOM 718 N N . ALA A 1 92 ? 6.883 -15.851 -2.117 1.00 65.81 92 ALA A N 1
ATOM 719 C CA . ALA A 1 92 ? 6.513 -16.272 -3.474 1.00 65.81 92 ALA A CA 1
ATOM 720 C C . ALA A 1 92 ? 5.032 -16.691 -3.645 1.00 65.81 92 ALA A C 1
ATOM 722 O O . ALA A 1 92 ? 4.667 -17.204 -4.694 1.00 65.81 92 ALA A O 1
ATOM 723 N N . GLY A 1 93 ? 4.187 -16.543 -2.619 1.00 61.91 93 GLY A N 1
ATOM 724 C CA . GLY A 1 93 ? 2.746 -16.777 -2.677 1.00 61.91 93 GLY A CA 1
ATOM 725 C C . GLY A 1 93 ? 1.915 -15.567 -2.250 1.00 61.91 93 GLY A C 1
ATOM 726 O O . GLY A 1 93 ? 0.751 -15.737 -1.883 1.00 61.91 93 GLY A O 1
ATOM 727 N N . GLY A 1 94 ? 2.487 -14.359 -2.224 1.00 67.56 94 GLY A N 1
ATOM 728 C CA . GLY A 1 94 ? 1.734 -13.159 -1.856 1.00 67.56 94 GLY A CA 1
ATOM 729 C C . GLY A 1 94 ? 1.550 -12.964 -0.344 1.00 67.56 94 GLY A C 1
ATOM 730 O O . GLY A 1 94 ? 0.861 -12.031 0.070 1.00 67.56 94 GLY A O 1
ATOM 731 N N . ARG A 1 95 ? 2.122 -13.833 0.502 1.00 71.62 95 ARG A N 1
ATOM 732 C CA . ARG A 1 95 ? 1.877 -13.842 1.95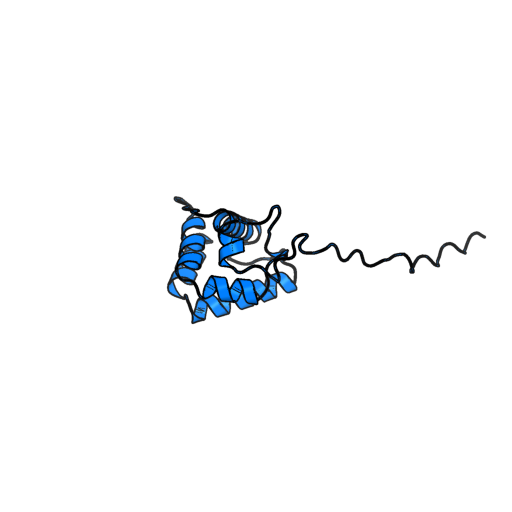5 1.00 71.62 95 ARG A CA 1
ATOM 733 C C . ARG A 1 95 ? 2.965 -13.082 2.691 1.00 71.62 95 ARG A C 1
ATOM 735 O O . ARG A 1 95 ? 4.109 -13.081 2.261 1.00 71.62 95 ARG A O 1
ATOM 742 N N . CYS A 1 96 ? 2.634 -12.521 3.851 1.00 81.44 96 CYS A N 1
ATOM 743 C CA . CYS A 1 96 ? 3.613 -11.879 4.724 1.00 81.44 96 CYS A CA 1
ATOM 744 C C . CYS A 1 96 ? 3.926 -12.725 5.973 1.00 81.44 96 CYS A C 1
ATOM 746 O O . CYS A 1 96 ? 3.356 -12.472 7.037 1.00 81.44 96 CYS A O 1
ATOM 748 N N . PRO A 1 97 ? 4.816 -13.734 5.892 1.00 79.69 97 PRO A N 1
ATOM 749 C CA . PRO A 1 97 ? 5.082 -14.646 7.009 1.00 79.69 97 PRO A CA 1
ATOM 750 C C . PRO A 1 97 ? 5.771 -13.965 8.200 1.00 79.69 97 PRO A C 1
ATOM 752 O O . PRO A 1 97 ? 5.626 -14.419 9.331 1.00 79.69 97 PRO A O 1
ATOM 755 N N . ALA A 1 98 ? 6.505 -12.876 7.954 1.00 83.25 98 ALA A N 1
ATOM 756 C CA . ALA A 1 98 ? 7.217 -12.113 8.978 1.00 83.25 98 ALA A CA 1
ATOM 757 C C . ALA A 1 98 ? 6.425 -10.897 9.498 1.00 83.25 98 ALA A C 1
ATOM 759 O O . ALA A 1 98 ? 6.947 -10.121 10.299 1.00 83.25 98 ALA A O 1
ATOM 760 N N . CYS A 1 99 ? 5.187 -10.683 9.037 1.00 83.75 99 CYS A N 1
ATOM 761 C CA . CYS A 1 99 ? 4.377 -9.564 9.511 1.00 83.75 99 CYS A CA 1
ATOM 762 C C . CYS A 1 99 ? 3.943 -9.765 10.961 1.00 83.75 99 CYS A C 1
ATOM 764 O O . CYS A 1 99 ? 3.524 -10.850 11.364 1.00 83.75 99 CYS A O 1
ATOM 766 N N . SER A 1 100 ? 3.954 -8.674 11.730 1.00 85.94 100 SER A N 1
ATOM 767 C CA . SER A 1 100 ? 3.281 -8.650 13.027 1.00 85.94 100 SER A CA 1
ATOM 768 C C . SER A 1 100 ? 1.771 -8.897 12.855 1.00 85.94 100 SER A C 1
ATOM 770 O O . SER A 1 100 ? 1.225 -8.580 11.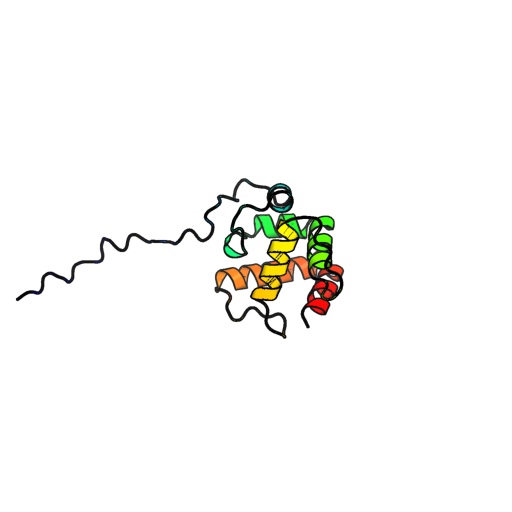791 1.00 85.94 100 SER A O 1
ATOM 772 N N . PRO A 1 101 ? 1.057 -9.386 13.888 1.00 87.06 101 PRO A N 1
ATOM 773 C CA . PRO A 1 101 ? -0.394 -9.574 13.816 1.00 87.06 101 PRO A CA 1
ATOM 774 C C . PRO A 1 101 ? -1.162 -8.306 13.413 1.00 87.06 101 PRO A C 1
ATOM 776 O O . PRO A 1 101 ? -2.153 -8.380 12.692 1.00 87.06 101 PRO A O 1
ATOM 779 N N . GLU A 1 102 ? -0.688 -7.133 13.836 1.00 86.25 102 GLU A N 1
ATOM 780 C CA . GLU A 1 102 ? -1.296 -5.850 13.475 1.00 86.25 102 GLU A CA 1
ATOM 781 C C . GLU A 1 102 ? -1.093 -5.518 11.993 1.00 86.25 102 GLU A C 1
ATOM 783 O O . GLU A 1 102 ? -2.047 -5.172 11.297 1.00 86.25 102 GLU A O 1
ATOM 788 N N . THR A 1 103 ? 0.129 -5.690 11.483 1.00 85.69 103 THR A N 1
ATOM 789 C CA . THR A 1 103 ? 0.434 -5.482 10.062 1.00 85.69 103 THR A CA 1
ATOM 790 C C . THR A 1 103 ? -0.356 -6.454 9.187 1.00 85.69 103 THR A C 1
ATOM 792 O O . THR A 1 103 ? -0.922 -6.044 8.178 1.00 85.69 103 THR A O 1
ATOM 795 N N . ALA A 1 104 ? -0.460 -7.723 9.594 1.00 87.19 104 ALA A N 1
ATOM 796 C CA . ALA A 1 104 ? -1.267 -8.719 8.892 1.00 87.19 104 ALA A CA 1
ATOM 797 C C . ALA A 1 104 ? -2.751 -8.310 8.835 1.00 87.19 104 ALA A C 1
ATOM 799 O O . ALA A 1 104 ? -3.359 -8.360 7.768 1.00 87.19 104 ALA A O 1
ATOM 800 N N . ALA A 1 105 ? -3.313 -7.803 9.938 1.00 89.62 105 ALA A N 1
ATOM 801 C CA . ALA A 1 105 ? -4.689 -7.308 9.965 1.00 89.62 105 ALA A CA 1
ATOM 802 C C . ALA A 1 105 ? -4.910 -6.090 9.046 1.00 89.62 105 ALA A C 1
ATOM 804 O O . ALA A 1 105 ? -5.973 -5.969 8.430 1.00 89.62 105 ALA A O 1
ATOM 805 N N . LEU A 1 106 ? -3.925 -5.192 8.928 1.00 90.31 106 LEU A N 1
ATOM 806 C CA . LEU A 1 106 ? -3.976 -4.067 7.986 1.00 90.31 106 LEU A CA 1
ATOM 807 C C . LEU A 1 106 ? -3.850 -4.524 6.528 1.00 90.31 106 LEU A C 1
ATOM 809 O O . LEU A 1 106 ? -4.546 -3.982 5.667 1.00 90.31 106 LEU A O 1
ATOM 813 N N . ILE A 1 107 ? -3.018 -5.528 6.242 1.00 89.06 107 ILE A N 1
ATOM 814 C CA . ILE A 1 107 ? -2.920 -6.139 4.909 1.00 89.06 107 ILE A CA 1
ATOM 815 C C . ILE A 1 107 ? -4.261 -6.775 4.531 1.00 89.06 107 ILE A C 1
ATOM 817 O O . ILE A 1 107 ? -4.813 -6.435 3.487 1.00 89.06 107 ILE A O 1
ATOM 821 N N . ASP A 1 108 ? -4.841 -7.604 5.401 1.00 90.50 108 ASP A N 1
ATOM 822 C CA . ASP A 1 108 ? -6.151 -8.226 5.172 1.00 90.50 108 ASP A CA 1
ATOM 823 C C . ASP A 1 108 ? -7.248 -7.180 4.952 1.00 90.50 108 ASP A C 1
ATOM 825 O O . ASP A 1 108 ? -8.090 -7.316 4.059 1.00 90.50 108 ASP A O 1
ATOM 829 N N . TYR A 1 109 ? -7.231 -6.111 5.752 1.00 93.75 109 TYR A N 1
ATOM 830 C CA . TYR A 1 109 ? -8.135 -4.980 5.587 1.00 93.75 109 TYR A CA 1
ATOM 831 C C . TYR A 1 109 ? -7.975 -4.322 4.209 1.00 93.75 109 TYR A C 1
ATOM 833 O O . TYR A 1 109 ? -8.961 -4.136 3.493 1.00 93.75 109 TYR A O 1
ATOM 841 N N . THR A 1 110 ? -6.733 -4.034 3.814 1.00 93.06 110 THR A N 1
ATOM 842 C CA . THR A 1 110 ? -6.394 -3.408 2.529 1.00 93.06 110 THR A CA 1
ATOM 843 C C . THR A 1 110 ? -6.818 -4.287 1.356 1.00 93.06 110 THR A C 1
ATOM 845 O O . THR A 1 110 ? -7.447 -3.794 0.420 1.00 93.06 110 THR A O 1
ATOM 848 N N . LEU A 1 111 ? -6.548 -5.594 1.415 1.00 92.62 111 LEU A N 1
ATOM 849 C CA . LEU A 1 111 ? -6.931 -6.548 0.374 1.00 92.62 111 LEU A CA 1
ATOM 850 C C . LEU A 1 111 ? -8.450 -6.604 0.197 1.00 92.62 111 LEU A C 1
ATOM 852 O O . LEU A 1 111 ? -8.929 -6.518 -0.933 1.00 92.62 111 LEU A O 1
ATOM 856 N N . ARG A 1 112 ? -9.225 -6.670 1.289 1.00 95.44 112 ARG A N 1
ATOM 857 C CA . ARG A 1 112 ? -10.698 -6.630 1.218 1.00 95.44 112 ARG A CA 1
ATOM 858 C C . ARG A 1 112 ? -11.200 -5.325 0.604 1.00 95.44 112 ARG A C 1
ATOM 860 O O . ARG A 1 112 ? -12.126 -5.344 -0.205 1.00 95.44 112 ARG A O 1
ATOM 867 N N . LEU A 1 113 ? -10.583 -4.200 0.957 1.00 96.62 113 LEU A N 1
ATOM 868 C CA . LEU A 1 113 ? -10.964 -2.897 0.421 1.00 96.62 113 LEU A CA 1
ATOM 869 C C . LEU A 1 113 ? -10.665 -2.793 -1.082 1.00 96.62 113 LEU A C 1
ATOM 871 O O . LEU A 1 113 ? -11.514 -2.345 -1.854 1.00 96.62 113 LEU A O 1
ATOM 875 N N . LEU A 1 114 ? -9.496 -3.274 -1.511 1.00 95.75 114 LEU A N 1
ATOM 876 C CA . LEU A 1 114 ? -9.104 -3.347 -2.918 1.00 95.75 114 LEU A CA 1
ATOM 877 C C . LEU A 1 114 ? -10.003 -4.298 -3.717 1.00 95.75 114 LEU A C 1
ATOM 879 O O . LEU A 1 114 ? -10.380 -3.964 -4.836 1.00 95.75 114 LEU A O 1
ATOM 883 N N . GLN A 1 115 ? -10.406 -5.441 -3.153 1.00 96.06 115 GLN A N 1
ATOM 884 C CA . GLN A 1 115 ? -11.361 -6.356 -3.796 1.00 96.06 115 GLN A CA 1
ATOM 885 C C . GLN A 1 115 ? -12.699 -5.668 -4.088 1.00 96.06 115 GLN A C 1
ATOM 887 O O . GLN A 1 115 ? -13.293 -5.902 -5.138 1.00 96.06 115 GLN A O 1
ATOM 892 N N . GLN A 1 116 ? -13.164 -4.811 -3.177 1.00 96.94 116 GLN A N 1
ATOM 893 C CA . GLN A 1 116 ? -14.436 -4.105 -3.323 1.00 96.94 116 GLN A CA 1
ATOM 894 C C . GLN A 1 116 ? -14.339 -2.899 -4.263 1.00 96.94 116 GLN A C 1
ATOM 896 O O . GLN A 1 116 ? -15.240 -2.676 -5.067 1.00 96.94 116 GLN A O 1
ATOM 901 N N . ARG A 1 117 ? -13.269 -2.103 -4.144 1.00 97.19 117 ARG A N 1
ATOM 902 C CA . ARG A 1 117 ? -13.176 -0.781 -4.785 1.00 97.19 117 ARG A CA 1
ATOM 903 C C . ARG A 1 117 ? -12.302 -0.765 -6.037 1.00 97.19 117 ARG A C 1
ATOM 905 O O . ARG A 1 117 ? -12.577 0.003 -6.948 1.00 97.19 117 ARG A O 1
ATOM 912 N N . GLN A 1 118 ? -11.270 -1.606 -6.095 1.00 96.75 118 GLN A N 1
ATOM 913 C CA . GLN A 1 118 ? -10.238 -1.601 -7.142 1.00 96.75 118 GLN A CA 1
ATOM 914 C C . GLN A 1 118 ? -9.879 -3.020 -7.648 1.00 96.75 118 GLN A C 1
ATOM 916 O O . GLN A 1 118 ? -8.697 -3.354 -7.779 1.00 96.75 118 GLN A O 1
ATOM 921 N N . PRO A 1 119 ? -10.855 -3.896 -7.973 1.00 95.94 119 PRO A N 1
ATOM 922 C CA . PRO A 1 119 ? -10.591 -5.316 -8.243 1.00 95.94 119 PRO A CA 1
ATOM 923 C C . PRO A 1 119 ? -9.706 -5.573 -9.472 1.00 95.94 119 PRO A C 1
ATOM 925 O O . PRO A 1 119 ? -9.090 -6.633 -9.597 1.00 95.94 119 PRO A O 1
ATOM 928 N N . ARG A 1 120 ? -9.652 -4.632 -10.423 1.00 96.25 120 ARG A N 1
ATOM 929 C CA . ARG A 1 120 ? -8.773 -4.734 -11.595 1.00 96.25 120 ARG A CA 1
ATOM 930 C C . ARG A 1 120 ? -7.310 -4.533 -11.209 1.00 96.25 120 ARG A C 1
ATOM 932 O O . ARG A 1 120 ? -6.484 -5.368 -11.564 1.00 96.25 120 ARG A O 1
ATOM 939 N N . GLU A 1 121 ? -7.017 -3.459 -10.485 1.00 95.69 121 GLU A N 1
ATOM 940 C CA . GLU A 1 121 ? -5.653 -3.138 -10.065 1.00 95.69 121 GLU A CA 1
ATOM 941 C C . GLU A 1 121 ? -5.138 -4.148 -9.039 1.00 95.69 121 GLU A C 1
ATOM 943 O O . GLU A 1 121 ? -3.987 -4.561 -9.132 1.00 95.69 121 GLU A O 1
ATOM 948 N N . LEU A 1 122 ? -6.005 -4.658 -8.154 1.00 94.31 122 LEU A N 1
ATOM 949 C CA . LEU A 1 122 ? -5.644 -5.760 -7.261 1.00 94.31 122 LEU A CA 1
ATOM 950 C C . LEU A 1 122 ? -5.160 -6.993 -8.033 1.00 94.31 122 LEU A C 1
ATOM 952 O O . LEU A 1 122 ? -4.088 -7.513 -7.745 1.00 94.31 122 LEU A O 1
ATOM 956 N N . ARG A 1 123 ? -5.931 -7.463 -9.025 1.00 93.81 123 ARG A N 1
ATOM 957 C CA . ARG A 1 123 ? -5.538 -8.634 -9.829 1.00 93.81 123 ARG A CA 1
ATOM 958 C C . ARG A 1 123 ? -4.224 -8.405 -10.567 1.00 93.81 123 ARG A C 1
ATOM 960 O O . ARG A 1 123 ? -3.416 -9.321 -10.654 1.00 93.81 123 ARG A O 1
ATOM 967 N N . ARG A 1 124 ? -4.021 -7.196 -11.092 1.00 93.81 124 ARG A N 1
ATOM 968 C CA . ARG A 1 124 ? -2.793 -6.822 -11.796 1.00 93.81 124 ARG A CA 1
ATOM 969 C C . ARG A 1 124 ? -1.586 -6.818 -10.857 1.00 93.81 124 ARG A C 1
ATOM 971 O O . ARG A 1 124 ? -0.590 -7.443 -11.186 1.00 93.81 124 ARG A O 1
ATOM 978 N N . GLY A 1 125 ? -1.707 -6.180 -9.692 1.00 91.31 125 GLY A N 1
ATOM 979 C CA . GLY A 1 125 ? -0.652 -6.150 -8.680 1.00 91.31 125 GLY A CA 1
ATOM 980 C C . GLY A 1 125 ? -0.305 -7.542 -8.154 1.00 91.31 125 GLY A C 1
ATOM 981 O O . GLY A 1 125 ? 0.869 -7.875 -8.073 1.00 91.31 125 GLY A O 1
ATOM 982 N N . LEU A 1 126 ? -1.305 -8.388 -7.876 1.00 88.94 126 LEU A N 1
ATOM 983 C CA . LEU A 1 126 ? -1.058 -9.778 -7.475 1.00 88.94 126 LEU A CA 1
ATOM 984 C C . LEU A 1 126 ? -0.322 -10.567 -8.563 1.00 88.94 126 LEU A C 1
ATOM 986 O O . LEU A 1 126 ? 0.625 -11.268 -8.244 1.00 88.94 126 LEU A O 1
ATOM 990 N N . GLY A 1 127 ? -0.685 -10.392 -9.839 1.00 89.62 127 GLY A N 1
ATOM 991 C CA . GLY A 1 127 ? 0.009 -11.050 -10.951 1.00 89.62 127 GLY A CA 1
ATOM 992 C C . GLY A 1 127 ? 1.483 -10.653 -11.114 1.00 89.62 127 GLY A C 1
ATOM 993 O O . GLY A 1 127 ? 2.219 -11.358 -11.795 1.00 89.62 127 GLY A O 1
ATOM 994 N N . TYR A 1 128 ? 1.923 -9.550 -10.502 1.00 89.25 128 TYR A N 1
ATOM 995 C CA . TYR A 1 128 ? 3.334 -9.156 -10.456 1.00 89.25 128 TYR A CA 1
ATOM 996 C C . TYR A 1 128 ? 4.114 -9.802 -9.307 1.00 89.25 128 TYR A C 1
ATOM 998 O O . TYR A 1 128 ? 5.341 -9.831 -9.357 1.00 89.25 128 TYR A O 1
ATOM 1006 N N . LEU A 1 129 ? 3.427 -10.304 -8.278 1.00 82.56 129 LEU A N 1
ATOM 1007 C CA . LEU A 1 129 ? 4.052 -10.865 -7.077 1.00 82.56 129 LEU A CA 1
ATOM 1008 C C . LEU A 1 129 ? 4.277 -12.386 -7.155 1.00 82.56 129 LEU A C 1
ATOM 1010 O O . LEU A 1 129 ? 4.947 -12.926 -6.276 1.00 82.56 129 LEU A O 1
ATOM 1014 N N . GLY A 1 130 ? 3.774 -13.056 -8.199 1.00 70.44 130 GLY A N 1
ATOM 1015 C CA . GLY A 1 130 ? 3.872 -14.511 -8.405 1.00 70.44 130 GLY A CA 1
ATOM 1016 C C . GLY A 1 130 ? 2.553 -15.230 -8.168 1.00 70.44 130 GLY A C 1
ATOM 1017 O O . GLY A 1 130 ? 2.612 -16.424 -7.807 1.00 70.44 130 GLY A O 1
#

Foldseek 3Di:
DPDPPPPPPPPPPPCPVPLDPDDCVPPELVRCFQPPDPPDALSNDDPRNLLRQLQDPVNLVLLLQQLAPPRHDNPTPVSVRHSVRQLVQQDLQSDRPPDDPVSNVVVVVSLVSCVVRPVPSSVSSNVSSD

Radius of gyration: 18.49 Å; chains: 1; bounding box: 38×32×67 Å

Sequence (130 aa):
GILLTVLLPVLLLSASAQKCTYNVENMSADQIINEAPPDWSFECMNKRIIEETVNSNNHIKGIVDCLHPDHPICAKDAYRVIAEEIFRRTDAGGRCPACSPETAALIDYTLRLLQQRQPRELRRGLGYLG